Protein AF-A0A4Q7PHW6-F1 (afdb_monomer)

Foldseek 3Di:
DPDKDFDDDDLVVLLVLLVCQQCHQKKKKQDAPDPWIWMGHNQKIWTADPVGIDIDGDDSVVSSVVPVVRCVVRQWMDIRQWIWHDDPNTIIIDRPPCPDD

Mean predicted aligned error: 5.04 Å

Sequence (101 aa):
MAPDKKVTIDELILDQMINRCYAINECIKVVDSGTNWIQLHYGKFTYTTLFGIKQRTVKLGEAKEILISKIFKTHKFWYNDAYYYVSDGEWYTTDYKNDGN

Structure (mmCIF, N/CA/C/O backbone):
data_AF-A0A4Q7PHW6-F1
#
_entry.id   AF-A0A4Q7PHW6-F1
#
loop_
_atom_site.group_PDB
_atom_site.id
_atom_site.type_symbol
_atom_site.label_atom_id
_atom_site.label_alt_id
_atom_site.label_comp_id
_atom_site.label_asym_id
_atom_site.label_entity_id
_atom_site.label_seq_id
_atom_site.pdbx_PDB_ins_code
_atom_site.Cartn_x
_atom_site.Cartn_y
_atom_site.Cartn_z
_atom_site.occupancy
_atom_site.B_iso_or_equiv
_atom_site.auth_seq_id
_atom_site.auth_comp_id
_atom_site.auth_asym_id
_atom_site.auth_atom_id
_atom_site.pdbx_PDB_model_num
ATOM 1 N N . MET A 1 1 ? 5.165 -16.541 -14.173 1.00 52.94 1 MET A N 1
ATOM 2 C CA . MET A 1 1 ? 5.391 -15.215 -13.561 1.00 52.94 1 MET A CA 1
ATOM 3 C C . MET A 1 1 ? 5.329 -14.187 -14.669 1.00 52.94 1 MET A C 1
ATOM 5 O O . MET A 1 1 ? 6.023 -14.364 -15.664 1.00 52.94 1 MET A O 1
ATOM 9 N N . ALA A 1 2 ? 4.440 -13.200 -14.557 1.00 61.69 2 ALA A N 1
ATOM 10 C CA . ALA A 1 2 ? 4.453 -12.062 -15.470 1.00 61.69 2 ALA A CA 1
ATOM 11 C C . ALA A 1 2 ? 5.777 -11.292 -15.286 1.00 61.69 2 ALA A C 1
ATOM 13 O O . ALA A 1 2 ? 6.289 -11.269 -14.165 1.00 61.69 2 ALA A O 1
ATOM 14 N N . PRO A 1 3 ? 6.356 -10.716 -16.353 1.00 72.44 3 PRO A N 1
ATOM 15 C CA . PRO A 1 3 ? 7.564 -9.914 -16.224 1.00 72.44 3 PRO A CA 1
ATOM 16 C C . PRO A 1 3 ? 7.284 -8.672 -15.377 1.00 72.44 3 PRO A C 1
ATOM 18 O O . PRO A 1 3 ? 6.209 -8.073 -15.488 1.00 72.44 3 PRO A O 1
ATOM 21 N N . ASP A 1 4 ? 8.265 -8.284 -14.568 1.00 85.75 4 ASP A N 1
ATOM 22 C CA . ASP A 1 4 ? 8.192 -7.068 -13.768 1.00 85.75 4 ASP A CA 1
ATOM 23 C C . ASP A 1 4 ? 8.089 -5.852 -14.693 1.00 85.75 4 ASP A C 1
ATOM 25 O O . ASP A 1 4 ? 8.855 -5.689 -15.647 1.00 85.75 4 ASP A O 1
ATOM 29 N N . LYS A 1 5 ? 7.108 -4.992 -14.429 1.00 91.31 5 LYS A N 1
ATOM 30 C CA . LYS A 1 5 ? 6.874 -3.770 -15.197 1.00 91.31 5 LYS A CA 1
ATOM 31 C C . LYS A 1 5 ? 7.432 -2.598 -14.416 1.00 91.31 5 LYS A C 1
ATOM 33 O O . LYS A 1 5 ? 7.006 -2.350 -13.290 1.00 91.31 5 LYS A O 1
ATOM 38 N N . LYS A 1 6 ? 8.348 -1.849 -15.023 1.00 94.25 6 LYS A N 1
ATOM 39 C CA . LYS A 1 6 ? 8.803 -0.575 -14.469 1.00 94.25 6 LYS A CA 1
ATOM 40 C C . LYS A 1 6 ? 7.635 0.409 -14.406 1.00 94.25 6 LYS A C 1
ATOM 42 O O . LYS A 1 6 ? 6.893 0.556 -15.378 1.00 94.25 6 LYS A O 1
ATOM 47 N N . VAL A 1 7 ? 7.490 1.084 -13.273 1.00 94.25 7 VAL A N 1
ATOM 48 C CA . VAL A 1 7 ? 6.432 2.066 -13.019 1.00 94.25 7 VAL A CA 1
ATOM 49 C C . VAL A 1 7 ? 7.004 3.300 -12.335 1.00 94.25 7 VAL A C 1
ATOM 51 O O . VAL A 1 7 ? 8.081 3.267 -11.746 1.00 94.25 7 VAL A O 1
ATOM 54 N N . THR A 1 8 ? 6.269 4.402 -12.400 1.00 94.12 8 THR A N 1
ATOM 55 C CA . THR A 1 8 ? 6.549 5.591 -11.595 1.00 94.12 8 THR A CA 1
ATOM 56 C C . THR A 1 8 ? 5.599 5.583 -10.409 1.00 94.12 8 THR A C 1
ATOM 58 O O . THR A 1 8 ? 4.391 5.479 -10.602 1.00 94.12 8 THR A O 1
ATOM 61 N N . ILE A 1 9 ? 6.141 5.669 -9.195 1.00 94.25 9 ILE A N 1
ATOM 62 C CA . ILE A 1 9 ? 5.370 5.847 -7.963 1.00 94.25 9 ILE A CA 1
ATOM 63 C C . ILE A 1 9 ? 5.905 7.095 -7.277 1.00 94.25 9 ILE A C 1
ATOM 65 O O . ILE A 1 9 ? 7.059 7.142 -6.851 1.00 94.25 9 ILE A O 1
ATOM 69 N N . ASP A 1 10 ? 5.045 8.097 -7.192 1.00 94.19 10 ASP A N 1
ATOM 70 C CA . ASP A 1 10 ? 5.261 9.327 -6.450 1.00 94.19 10 ASP A CA 1
ATOM 71 C C . ASP A 1 10 ? 4.113 9.543 -5.455 1.00 94.19 10 ASP A C 1
ATOM 73 O O . ASP A 1 10 ? 3.162 8.759 -5.375 1.00 94.19 10 ASP A O 1
ATOM 77 N N . GLU A 1 11 ? 4.215 10.606 -4.664 1.00 93.88 11 GLU A N 1
ATOM 78 C CA . GLU A 1 11 ? 3.216 10.930 -3.651 1.00 93.88 11 GLU A CA 1
ATOM 79 C C . GLU A 1 11 ? 1.825 11.169 -4.255 1.00 93.88 11 GLU A C 1
ATOM 81 O O . GLU A 1 11 ? 0.835 10.746 -3.665 1.00 93.88 11 GLU A O 1
ATOM 86 N N . LEU A 1 12 ? 1.734 11.756 -5.456 1.00 95.50 12 LEU A N 1
ATOM 87 C CA . LEU A 1 12 ? 0.462 12.031 -6.127 1.00 95.50 12 LEU A CA 1
ATOM 88 C C . LEU A 1 12 ? -0.260 10.738 -6.528 1.00 95.50 12 LEU A C 1
ATOM 90 O O . LEU A 1 12 ? -1.469 10.614 -6.317 1.00 95.50 12 LEU A O 1
ATOM 94 N N . ILE A 1 13 ? 0.467 9.772 -7.092 1.00 95.94 13 ILE A N 1
ATOM 95 C CA . ILE A 1 13 ? -0.083 8.462 -7.459 1.00 95.94 13 ILE A CA 1
ATOM 96 C C . ILE A 1 13 ? -0.542 7.714 -6.207 1.00 95.94 13 ILE A C 1
ATOM 98 O O . ILE A 1 13 ? -1.651 7.173 -6.187 1.00 95.94 13 ILE A O 1
ATOM 102 N N . LEU A 1 14 ? 0.264 7.726 -5.140 1.00 96.88 14 LEU A N 1
ATOM 103 C CA . LEU A 1 14 ? -0.115 7.108 -3.868 1.00 96.88 14 LEU A CA 1
ATOM 104 C C . LEU A 1 14 ? -1.365 7.763 -3.272 1.00 96.88 14 LEU A C 1
ATOM 106 O O . LEU A 1 14 ? -2.266 7.062 -2.811 1.00 96.88 14 LEU A O 1
ATOM 110 N N . ASP A 1 15 ? -1.472 9.086 -3.349 1.00 97.19 15 ASP A N 1
ATOM 111 C CA . ASP A 1 15 ? -2.643 9.828 -2.894 1.00 97.19 15 ASP A CA 1
ATOM 112 C C . ASP A 1 15 ? -3.921 9.401 -3.626 1.00 97.19 15 ASP A C 1
ATOM 114 O O . ASP A 1 15 ? -4.974 9.211 -3.007 1.00 97.19 15 ASP A O 1
ATOM 118 N N . GLN A 1 16 ? -3.835 9.216 -4.946 1.00 96.75 16 GLN A N 1
ATOM 119 C CA . GLN A 1 16 ? -4.946 8.733 -5.765 1.00 96.75 16 GLN A CA 1
ATOM 120 C C . GLN A 1 16 ? -5.321 7.289 -5.421 1.00 96.75 16 GLN A C 1
ATOM 122 O O . GLN A 1 16 ? -6.507 7.002 -5.249 1.00 96.75 16 GLN A O 1
ATOM 127 N N . MET A 1 17 ? -4.339 6.397 -5.271 1.00 96.94 17 MET A N 1
ATOM 128 C CA . MET A 1 17 ? -4.568 5.011 -4.849 1.00 96.94 17 MET A CA 1
ATOM 129 C C . MET A 1 17 ? -5.275 4.958 -3.491 1.00 96.94 17 MET A C 1
ATOM 131 O O . MET A 1 17 ? -6.295 4.289 -3.346 1.00 96.94 17 MET A O 1
ATOM 135 N N . ILE A 1 18 ? -4.801 5.726 -2.509 1.00 97.38 18 ILE A N 1
ATOM 136 C CA . ILE A 1 18 ? -5.372 5.762 -1.157 1.00 97.38 18 ILE A CA 1
ATOM 137 C C . ILE A 1 18 ? -6.792 6.331 -1.167 1.00 97.38 18 ILE A C 1
ATOM 139 O O . ILE A 1 18 ? -7.667 5.778 -0.501 1.00 97.38 18 ILE A O 1
ATOM 143 N N . ASN A 1 19 ? -7.060 7.384 -1.950 1.00 97.19 19 ASN A N 1
ATOM 144 C CA . ASN A 1 19 ? -8.418 7.909 -2.131 1.00 97.19 19 ASN A CA 1
ATOM 145 C C . ASN A 1 19 ? -9.377 6.822 -2.638 1.00 97.19 19 ASN A C 1
ATOM 147 O O . ASN A 1 19 ? -10.502 6.707 -2.146 1.00 97.19 19 ASN A O 1
ATOM 151 N N . ARG A 1 20 ? -8.934 6.008 -3.603 1.00 96.75 20 ARG A N 1
ATOM 152 C CA . ARG A 1 20 ? -9.743 4.914 -4.139 1.00 96.75 20 ARG A CA 1
ATOM 153 C C . ARG A 1 20 ? -9.921 3.799 -3.113 1.00 96.75 20 ARG A C 1
ATOM 155 O O . ARG A 1 20 ? -11.056 3.417 -2.854 1.00 96.75 20 ARG A O 1
ATOM 162 N N . CYS A 1 21 ? -8.863 3.367 -2.428 1.00 96.44 21 CYS A N 1
ATOM 163 C CA . CYS A 1 21 ? -8.979 2.390 -1.340 1.00 96.44 21 CYS A CA 1
ATOM 164 C C . CYS A 1 21 ? -9.870 2.880 -0.189 1.00 96.44 21 CYS A C 1
ATOM 166 O O . CYS A 1 21 ? -10.422 2.077 0.558 1.00 96.44 21 CYS A O 1
ATOM 168 N N . TYR A 1 22 ? -10.022 4.193 -0.018 1.00 95.44 22 TYR A N 1
ATOM 169 C CA . TYR A 1 22 ? -10.920 4.770 0.974 1.00 95.44 22 TYR A CA 1
ATOM 170 C C . TYR A 1 22 ? -12.388 4.764 0.518 1.00 95.44 22 TYR A C 1
ATOM 172 O O . TYR A 1 22 ? -13.272 4.485 1.325 1.00 95.44 22 TYR A O 1
ATOM 180 N N . ALA A 1 23 ? -12.654 5.078 -0.753 1.00 93.62 23 ALA A N 1
ATOM 181 C CA . ALA A 1 23 ? -14.003 5.344 -1.260 1.00 93.62 23 ALA A CA 1
ATOM 182 C C . ALA A 1 23 ? -14.653 4.176 -2.021 1.00 93.62 23 ALA A C 1
ATOM 184 O O . ALA A 1 23 ? -15.879 4.104 -2.099 1.00 93.62 23 ALA A O 1
ATOM 185 N N . ILE A 1 24 ? -13.856 3.286 -2.609 1.00 93.38 24 ILE A N 1
ATOM 186 C CA . ILE A 1 24 ? -14.317 2.183 -3.456 1.00 93.38 24 ILE A CA 1
ATOM 187 C C . ILE A 1 24 ? -13.686 0.857 -3.020 1.00 93.38 24 ILE A C 1
ATOM 189 O O . ILE A 1 24 ? -12.874 0.807 -2.095 1.00 93.38 24 ILE A O 1
ATOM 193 N N . ASN A 1 25 ? -14.111 -0.241 -3.648 1.00 92.50 25 ASN A N 1
ATOM 194 C CA . ASN A 1 25 ? -13.682 -1.600 -3.315 1.00 92.50 25 ASN A CA 1
ATOM 195 C C . ASN A 1 25 ? -12.256 -1.899 -3.815 1.00 92.50 25 ASN A C 1
ATOM 197 O O . ASN A 1 25 ? -12.052 -2.785 -4.638 1.00 92.5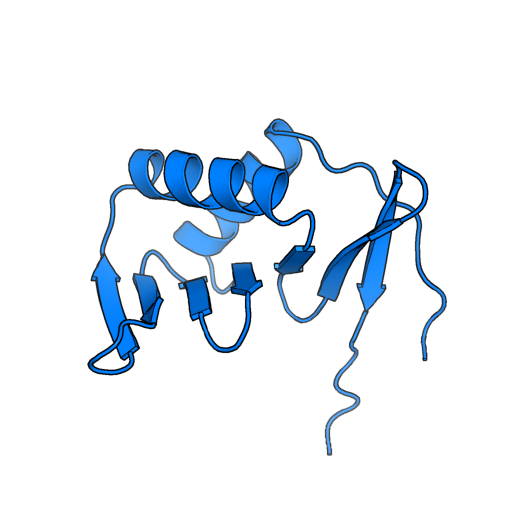0 25 ASN A O 1
ATOM 201 N N . GLU A 1 26 ? -11.286 -1.133 -3.330 1.00 94.69 26 GLU A N 1
ATOM 202 C CA . GLU A 1 26 ? -9.867 -1.314 -3.607 1.00 94.69 26 GLU A CA 1
ATOM 203 C C . GLU A 1 26 ? -9.078 -1.404 -2.307 1.00 94.69 26 GLU A C 1
ATOM 205 O O . GLU A 1 26 ? -9.483 -0.877 -1.269 1.00 94.69 26 GLU A O 1
ATOM 210 N N . CYS A 1 27 ? -7.939 -2.077 -2.363 1.00 95.94 27 CYS A N 1
ATOM 211 C CA . CYS A 1 27 ? -7.153 -2.413 -1.192 1.00 95.94 27 CYS A CA 1
ATOM 212 C C . CYS A 1 27 ? -5.692 -2.046 -1.411 1.00 95.94 27 CYS A C 1
ATOM 214 O O . CYS A 1 27 ? -5.092 -2.450 -2.406 1.00 95.94 27 CYS A O 1
ATOM 216 N N . ILE A 1 28 ? -5.119 -1.335 -0.442 1.00 97.00 28 ILE A N 1
ATOM 217 C CA . ILE A 1 28 ? -3.679 -1.127 -0.345 1.00 97.00 28 ILE A CA 1
ATOM 218 C C . ILE A 1 28 ? -3.181 -1.755 0.947 1.00 97.00 28 ILE A C 1
ATOM 220 O O . ILE A 1 28 ? -3.746 -1.525 2.018 1.00 97.00 28 ILE A O 1
ATOM 224 N N . LYS A 1 29 ? -2.126 -2.561 0.854 1.00 96.38 29 LYS A N 1
ATOM 225 C CA . LYS A 1 29 ? -1.515 -3.245 1.992 1.00 96.38 29 LYS A CA 1
ATOM 226 C C . LYS A 1 29 ? -0.012 -3.042 1.978 1.00 96.38 29 LYS A C 1
ATOM 228 O O . LYS A 1 29 ? 0.680 -3.483 1.069 1.00 96.38 29 LYS A O 1
ATOM 233 N N . VAL A 1 30 ? 0.503 -2.428 3.029 1.00 95.62 30 VAL A N 1
ATOM 234 C CA . VAL A 1 30 ? 1.933 -2.204 3.222 1.00 95.62 30 VAL A CA 1
ATOM 235 C C . VAL A 1 30 ? 2.437 -3.244 4.208 1.00 95.62 30 VAL A C 1
ATOM 237 O O . VAL A 1 30 ? 1.965 -3.311 5.346 1.00 95.62 30 VAL A O 1
ATOM 240 N N . VAL A 1 31 ? 3.368 -4.080 3.757 1.00 89.56 31 VAL A N 1
ATOM 241 C CA . VAL A 1 31 ? 4.029 -5.083 4.596 1.00 89.56 31 VAL A CA 1
ATOM 242 C C . VAL A 1 31 ? 5.348 -4.486 5.062 1.00 89.56 31 VAL A C 1
ATOM 244 O O . VAL A 1 31 ? 6.141 -4.018 4.251 1.00 89.56 31 VAL A O 1
ATOM 247 N N . ASP A 1 32 ? 5.551 -4.454 6.374 1.00 82.44 32 ASP A N 1
ATOM 248 C CA . ASP A 1 32 ? 6.804 -4.002 6.974 1.00 82.44 32 ASP A CA 1
ATOM 249 C C . ASP A 1 32 ? 7.789 -5.181 7.085 1.00 82.44 32 ASP A C 1
ATOM 251 O O . ASP A 1 32 ? 7.869 -6.032 6.199 1.00 82.44 32 ASP A O 1
ATOM 255 N N . SER A 1 33 ? 8.542 -5.266 8.181 1.00 73.31 33 SER A N 1
ATOM 256 C CA . SER A 1 33 ? 9.360 -6.420 8.515 1.00 73.31 33 SER A CA 1
ATOM 257 C C . SER A 1 33 ? 8.543 -7.537 9.178 1.00 73.31 33 SER A C 1
ATOM 259 O O . SER A 1 33 ? 7.719 -7.321 10.073 1.00 73.31 33 SER A O 1
ATOM 261 N N . GLY A 1 34 ? 8.813 -8.771 8.747 1.00 76.75 34 GLY A N 1
ATOM 262 C CA . GLY A 1 34 ? 8.219 -9.978 9.316 1.00 76.75 34 GLY A CA 1
ATOM 263 C C . GLY A 1 34 ? 6.723 -10.098 9.023 1.00 76.75 34 GLY A C 1
ATOM 264 O O . GLY A 1 34 ? 6.303 -10.090 7.871 1.00 76.75 34 GLY A O 1
ATOM 265 N N . THR A 1 35 ? 5.918 -10.251 10.076 1.00 78.31 35 THR A N 1
ATOM 266 C CA . THR A 1 35 ? 4.463 -10.455 9.983 1.00 78.31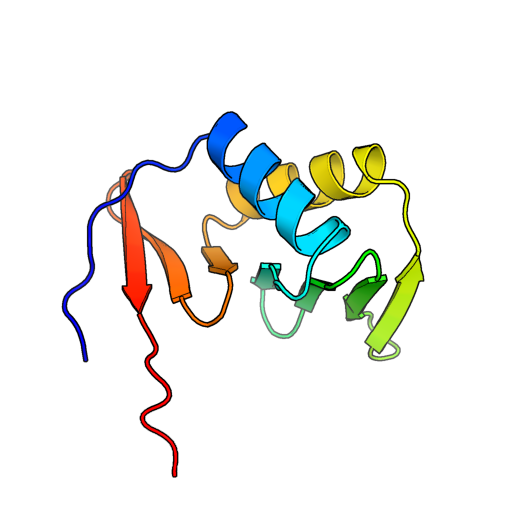 35 THR A CA 1
ATOM 267 C C . THR A 1 35 ? 3.660 -9.161 10.101 1.00 78.31 35 THR A C 1
ATOM 269 O O . THR A 1 35 ? 2.430 -9.207 10.033 1.00 78.31 35 THR A O 1
ATOM 272 N N . ASN A 1 36 ? 4.327 -8.012 10.272 1.00 88.44 36 ASN A N 1
ATOM 273 C CA . ASN A 1 36 ? 3.645 -6.746 10.484 1.00 88.44 36 ASN A CA 1
ATOM 274 C C . ASN A 1 36 ? 3.143 -6.131 9.177 1.00 88.44 36 ASN A C 1
ATOM 276 O O . ASN A 1 36 ? 3.906 -5.949 8.230 1.00 88.44 36 ASN A O 1
ATOM 280 N N . TRP A 1 37 ? 1.870 -5.749 9.137 1.00 93.00 37 TRP A N 1
ATOM 281 C CA . TRP A 1 37 ? 1.287 -5.062 7.991 1.00 93.00 37 TRP A CA 1
ATOM 282 C C . TRP A 1 37 ? 0.185 -4.089 8.395 1.00 93.00 37 TRP A C 1
ATOM 284 O O . TRP A 1 37 ? -0.424 -4.196 9.462 1.00 93.00 37 TRP A O 1
ATOM 294 N N . ILE A 1 38 ? -0.061 -3.134 7.503 1.00 95.25 38 ILE A N 1
ATOM 295 C CA . ILE A 1 38 ? -1.162 -2.174 7.569 1.00 95.25 38 ILE A CA 1
ATOM 296 C C . ILE A 1 38 ? -1.903 -2.251 6.239 1.00 95.25 38 ILE A C 1
ATOM 298 O O . ILE A 1 38 ? -1.278 -2.302 5.184 1.00 95.25 38 ILE A O 1
ATOM 302 N N . GLN A 1 39 ? -3.226 -2.270 6.288 1.00 96.69 39 GLN A N 1
ATOM 303 C CA . GLN A 1 39 ? -4.107 -2.354 5.136 1.00 96.69 39 GLN A CA 1
ATOM 304 C C . GLN A 1 39 ? -5.196 -1.294 5.237 1.00 96.69 39 GLN A C 1
ATOM 306 O O . GLN A 1 39 ? -5.779 -1.106 6.304 1.00 96.69 39 GLN A O 1
ATOM 311 N N . LEU A 1 40 ? -5.506 -0.662 4.111 1.00 97.56 40 LEU A N 1
ATOM 312 C CA . LEU A 1 40 ? -6.689 0.165 3.934 1.00 97.56 40 LEU A CA 1
ATOM 313 C C . LEU A 1 40 ? -7.589 -0.463 2.877 1.00 97.56 40 LEU A C 1
ATOM 315 O O . LEU A 1 40 ? -7.150 -0.714 1.757 1.00 97.56 40 LEU A O 1
ATOM 319 N N . HIS A 1 41 ? -8.851 -0.674 3.240 1.00 96.69 41 HIS A N 1
ATOM 320 C CA . HIS A 1 41 ? -9.890 -1.151 2.334 1.00 96.69 41 HIS A CA 1
ATOM 321 C C . HIS A 1 41 ? -11.242 -0.573 2.746 1.00 96.69 41 HIS A C 1
ATOM 323 O O . HIS A 1 41 ? -11.695 -0.767 3.873 1.00 96.69 41 HIS A O 1
ATOM 329 N N . TYR A 1 42 ? -11.872 0.172 1.844 1.00 93.81 42 TYR A N 1
ATOM 330 C CA . TYR A 1 42 ? -13.161 0.834 2.040 1.00 93.81 42 TYR A CA 1
ATOM 331 C C . TYR A 1 42 ? -13.235 1.670 3.334 1.00 93.81 42 TYR A C 1
ATOM 333 O O . TYR A 1 42 ? -14.129 1.513 4.170 1.00 93.81 42 TYR A O 1
ATOM 341 N N . GLY A 1 43 ? -12.208 2.497 3.556 1.00 89.81 43 GLY A N 1
ATOM 342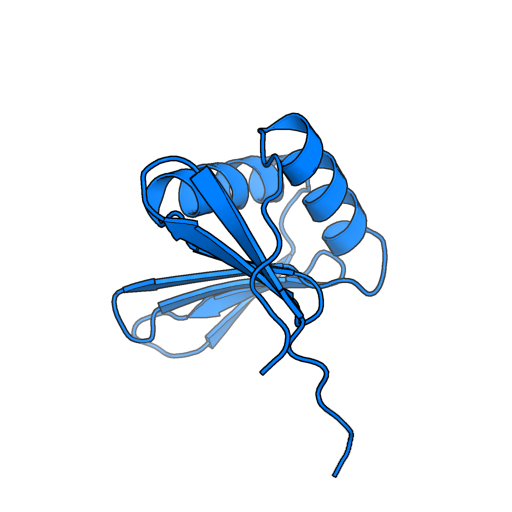 C CA . GLY A 1 43 ? -12.079 3.373 4.731 1.00 89.81 43 GLY A CA 1
ATOM 343 C C . GLY A 1 43 ? -11.738 2.657 6.047 1.00 89.81 43 GLY A C 1
ATOM 344 O O . GLY A 1 43 ? -11.541 3.310 7.076 1.00 89.81 43 GLY A O 1
ATOM 345 N N . LYS A 1 44 ? -11.631 1.323 6.042 1.00 95.00 44 LYS A N 1
ATOM 346 C CA . LYS A 1 44 ? -11.226 0.530 7.206 1.00 95.00 44 LYS A CA 1
ATOM 347 C C . LYS A 1 44 ? -9.717 0.324 7.196 1.00 95.00 44 LYS A C 1
ATOM 349 O O . LYS A 1 44 ? -9.171 -0.243 6.253 1.00 95.00 44 LYS A O 1
ATOM 354 N N . PHE A 1 45 ? -9.067 0.762 8.270 1.00 95.56 45 PHE A N 1
ATOM 355 C CA . PHE A 1 45 ? -7.668 0.474 8.561 1.00 95.56 45 PHE A CA 1
ATOM 356 C C . PHE A 1 45 ? -7.563 -0.802 9.375 1.00 95.56 45 PHE A C 1
ATOM 358 O O . PHE A 1 45 ? -7.961 -0.827 10.541 1.00 95.56 45 PHE A O 1
ATOM 365 N N . THR A 1 46 ? -6.979 -1.832 8.780 1.00 96.44 46 THR A N 1
ATOM 366 C CA . THR A 1 46 ? -6.687 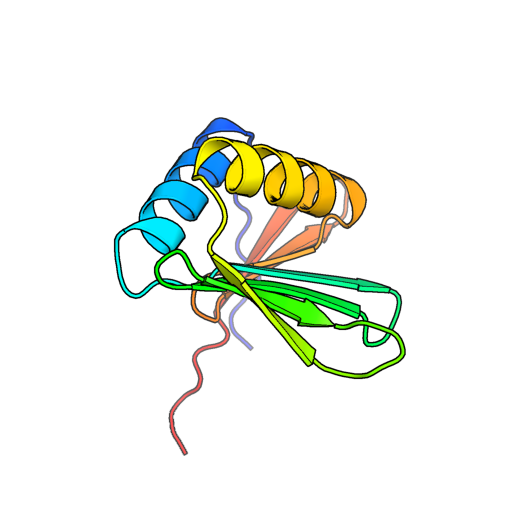-3.106 9.433 1.00 96.44 46 THR A CA 1
ATOM 367 C C . THR A 1 46 ? -5.180 -3.246 9.576 1.00 96.44 46 THR A C 1
ATOM 369 O O . THR A 1 46 ? -4.444 -3.007 8.626 1.00 96.44 46 THR A O 1
ATOM 372 N N . TYR A 1 47 ? -4.694 -3.601 10.757 1.00 94.50 47 TYR A N 1
ATOM 373 C CA . TYR A 1 47 ? -3.261 -3.693 11.017 1.00 94.50 47 TYR A CA 1
ATOM 374 C C . TYR A 1 47 ? -2.951 -4.744 12.072 1.00 94.50 47 TYR A C 1
ATOM 376 O O . TYR A 1 47 ? -3.779 -5.075 12.922 1.00 94.50 47 TYR A O 1
ATOM 384 N N . THR A 1 48 ? -1.739 -5.274 12.030 1.00 94.12 48 THR A N 1
ATOM 385 C CA . THR A 1 48 ? -1.254 -6.240 13.016 1.00 94.12 48 THR A CA 1
ATOM 386 C C . THR A 1 48 ? -0.604 -5.549 14.203 1.00 94.12 48 THR A C 1
ATOM 388 O O . THR A 1 48 ? 0.085 -4.538 14.078 1.00 94.12 48 THR A O 1
ATOM 391 N N . THR A 1 49 ? -0.787 -6.147 15.371 1.00 86.31 49 THR A N 1
ATOM 392 C CA . THR A 1 49 ? -0.125 -5.790 16.625 1.00 86.31 49 THR A CA 1
ATOM 393 C C . THR A 1 49 ? 0.411 -7.064 17.278 1.00 86.31 49 THR A C 1
ATOM 395 O O . THR A 1 49 ? 0.068 -8.169 16.855 1.00 86.31 49 THR A O 1
ATOM 398 N N . LEU A 1 50 ? 1.173 -6.932 18.368 1.00 83.75 50 LEU A N 1
ATOM 399 C CA . LEU A 1 50 ? 1.593 -8.081 19.187 1.00 83.75 50 LEU A CA 1
ATOM 400 C C . LEU A 1 50 ? 0.409 -8.914 19.717 1.00 83.75 50 LEU A C 1
ATOM 402 O O . LEU A 1 50 ? 0.574 -10.087 20.030 1.00 83.75 50 LEU A O 1
ATOM 406 N N . PHE A 1 51 ? -0.790 -8.327 19.784 1.00 86.88 51 PHE A N 1
ATOM 407 C CA . PHE A 1 51 ? -2.016 -8.961 20.277 1.00 86.88 51 PHE A CA 1
ATOM 408 C C . PHE A 1 51 ? -2.965 -9.391 19.146 1.00 86.88 51 PHE A C 1
ATOM 410 O O . PHE A 1 51 ? -4.169 -9.535 19.363 1.00 86.88 51 PHE A O 1
ATOM 417 N N . GLY A 1 52 ? -2.443 -9.537 17.926 1.00 8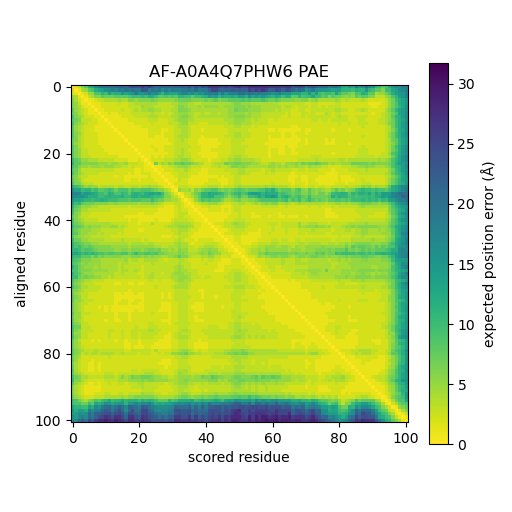9.44 52 GLY A N 1
ATOM 418 C CA . GLY A 1 52 ? -3.206 -9.935 16.746 1.00 89.44 52 GLY A CA 1
ATOM 419 C C . GLY A 1 52 ? -3.673 -8.760 15.888 1.00 89.44 52 GLY A C 1
ATOM 420 O O . GLY A 1 52 ? -3.127 -7.654 15.948 1.00 89.44 52 GLY A O 1
ATOM 421 N N . ILE A 1 53 ? -4.677 -9.022 15.051 1.00 94.56 53 ILE A N 1
ATOM 422 C CA . ILE A 1 53 ? -5.192 -8.074 14.060 1.00 94.56 53 ILE A CA 1
ATOM 423 C C . ILE A 1 53 ? -6.182 -7.117 14.727 1.00 94.56 53 ILE A C 1
ATOM 425 O O . ILE A 1 53 ? -7.096 -7.532 15.441 1.00 94.56 53 ILE A O 1
ATOM 429 N N . LYS A 1 54 ? -5.996 -5.821 14.491 1.00 95.12 54 LYS A N 1
ATOM 430 C CA . LYS A 1 54 ? -6.896 -4.749 14.911 1.00 95.12 54 LYS A CA 1
ATOM 431 C C . LYS A 1 54 ? -7.467 -4.058 13.685 1.00 95.12 54 LYS A C 1
ATOM 433 O O . LYS A 1 54 ? -6.839 -4.026 12.630 1.00 95.12 54 LYS A O 1
ATOM 438 N N . GLN A 1 55 ? -8.655 -3.493 13.847 1.00 96.00 55 GLN A N 1
ATOM 439 C CA . GLN A 1 55 ? -9.320 -2.724 12.810 1.00 96.00 55 GLN A CA 1
ATOM 440 C C . GLN A 1 55 ? -9.908 -1.456 13.418 1.00 96.00 55 GLN A C 1
ATOM 442 O O . GLN A 1 55 ? -10.490 -1.496 14.502 1.00 96.00 55 GLN A O 1
ATOM 447 N N . ARG A 1 56 ? -9.779 -0.339 12.709 1.00 94.50 56 ARG A N 1
ATOM 448 C CA . ARG A 1 56 ? -10.436 0.923 13.048 1.00 94.50 56 ARG A CA 1
ATOM 449 C C . ARG A 1 56 ? -10.766 1.711 11.788 1.00 94.50 56 ARG A C 1
ATOM 451 O O . ARG A 1 56 ? -10.134 1.528 10.752 1.00 94.50 56 ARG A O 1
ATOM 458 N N . THR A 1 57 ? -11.729 2.611 11.888 1.00 93.81 57 THR A N 1
ATOM 459 C CA . THR A 1 57 ? -11.942 3.641 10.867 1.00 93.81 57 THR A CA 1
ATOM 460 C C . THR A 1 57 ? -11.010 4.808 11.168 1.00 93.81 57 THR A C 1
ATOM 462 O O . THR A 1 57 ? -10.884 5.205 12.326 1.00 93.81 57 THR A O 1
A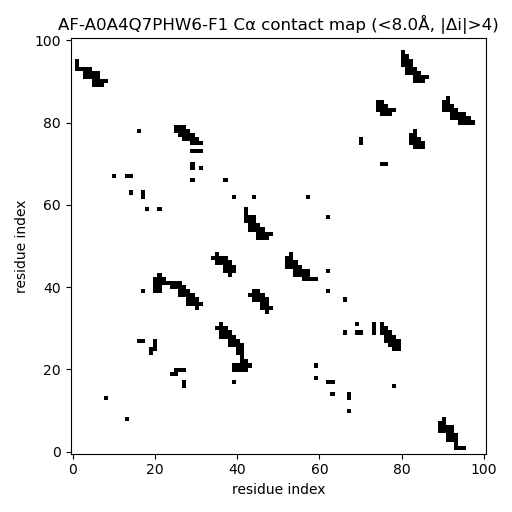TOM 465 N N . VAL A 1 58 ? -10.358 5.354 10.148 1.00 92.00 58 VAL A N 1
ATOM 466 C CA . VAL A 1 58 ? -9.527 6.564 10.263 1.00 92.00 58 VAL A CA 1
ATOM 467 C C . VAL A 1 58 ? -10.024 7.610 9.279 1.00 92.00 58 VAL A C 1
ATOM 469 O O . VAL A 1 58 ? -10.727 7.281 8.326 1.00 92.00 58 VAL A O 1
ATOM 472 N N . LYS A 1 59 ? -9.657 8.875 9.485 1.00 95.88 59 LYS A N 1
ATOM 473 C CA . LYS A 1 59 ? -9.928 9.922 8.492 1.00 95.88 59 LYS A CA 1
ATOM 474 C C . LYS A 1 59 ? -8.995 9.750 7.292 1.00 95.88 59 LYS A C 1
ATOM 476 O O . LYS A 1 59 ? -7.857 9.321 7.451 1.00 95.88 59 LYS A O 1
ATOM 481 N N . LEU A 1 60 ? -9.437 10.168 6.107 1.00 95.50 60 LEU A N 1
ATOM 482 C CA . LEU A 1 60 ? -8.639 10.082 4.877 1.00 95.50 60 LEU A CA 1
ATOM 483 C C . LEU A 1 60 ? -7.255 10.753 4.992 1.00 95.50 60 LEU A C 1
ATOM 485 O O . LEU A 1 60 ? -6.274 10.201 4.512 1.00 95.50 60 LEU A O 1
ATOM 489 N N . GLY A 1 61 ? -7.153 11.912 5.652 1.00 96.81 61 GLY A N 1
ATOM 490 C CA . GLY A 1 61 ? -5.858 12.579 5.858 1.00 96.81 61 GLY A CA 1
ATOM 491 C C . GLY A 1 61 ? -4.877 11.739 6.685 1.00 96.81 61 GLY A C 1
ATOM 492 O O . GLY A 1 61 ? -3.735 11.557 6.282 1.00 96.81 61 GLY A O 1
ATOM 493 N N . GLU A 1 62 ? -5.355 11.147 7.785 1.00 95.75 62 GLU A N 1
ATOM 494 C CA . GLU A 1 62 ? -4.562 10.235 8.625 1.00 95.75 62 GLU A CA 1
ATOM 495 C C . GLU A 1 62 ? -4.155 8.977 7.842 1.00 95.75 62 GLU A C 1
ATOM 497 O O . GLU A 1 62 ? -3.026 8.503 7.951 1.00 95.75 62 GLU A O 1
ATOM 502 N N . ALA A 1 63 ? -5.059 8.451 7.010 1.00 95.69 63 ALA A N 1
ATOM 503 C CA . ALA A 1 63 ? -4.770 7.309 6.155 1.00 95.69 63 ALA A CA 1
ATOM 504 C C . ALA A 1 63 ? -3.602 7.568 5.197 1.00 95.69 63 ALA A C 1
ATOM 506 O O . ALA A 1 63 ? -2.705 6.731 5.077 1.00 95.69 63 ALA A O 1
ATOM 507 N N . LYS A 1 64 ? -3.631 8.726 4.529 1.00 97.31 64 LYS A N 1
ATOM 508 C CA . LYS A 1 64 ? -2.600 9.166 3.587 1.00 97.31 64 LYS A CA 1
ATOM 509 C C . LYS A 1 64 ? -1.248 9.293 4.262 1.00 97.31 64 LYS A C 1
ATOM 511 O O . LYS A 1 64 ? -0.297 8.653 3.826 1.00 97.31 64 LYS A O 1
ATOM 516 N N . GLU A 1 65 ? -1.199 10.032 5.367 1.00 96.44 65 GLU A N 1
ATOM 517 C CA . GLU A 1 65 ? 0.030 10.263 6.127 1.00 96.44 65 GLU A CA 1
ATOM 518 C C . GLU A 1 65 ? 0.698 8.942 6.538 1.00 96.44 65 GLU A C 1
ATOM 520 O O . GLU A 1 65 ? 1.884 8.726 6.278 1.00 96.44 65 GLU A O 1
ATOM 525 N N . ILE A 1 66 ? -0.077 8.014 7.114 1.00 95.06 66 ILE A N 1
ATOM 526 C CA . ILE A 1 66 ? 0.442 6.724 7.579 1.00 95.06 66 ILE A CA 1
ATOM 527 C C . ILE A 1 66 ? 0.934 5.868 6.408 1.00 95.06 66 ILE A C 1
ATOM 529 O O . ILE A 1 66 ? 2.040 5.324 6.466 1.00 95.06 66 ILE A O 1
ATOM 533 N N . LEU A 1 67 ? 0.117 5.700 5.364 1.00 96.38 67 LEU A N 1
ATOM 534 C CA . LEU A 1 67 ? 0.427 4.778 4.271 1.00 96.38 67 LEU A CA 1
ATOM 535 C C . LEU A 1 67 ? 1.572 5.288 3.401 1.00 96.38 67 LEU A C 1
ATOM 537 O O . LEU A 1 67 ? 2.490 4.517 3.139 1.00 96.38 67 LEU A O 1
ATOM 541 N N . ILE A 1 68 ? 1.571 6.564 3.011 1.00 96.69 68 ILE A N 1
ATOM 542 C CA . ILE A 1 68 ? 2.635 7.154 2.184 1.00 96.69 68 ILE A CA 1
ATOM 543 C C . ILE A 1 68 ? 3.978 7.062 2.909 1.00 96.69 68 ILE A C 1
ATOM 545 O 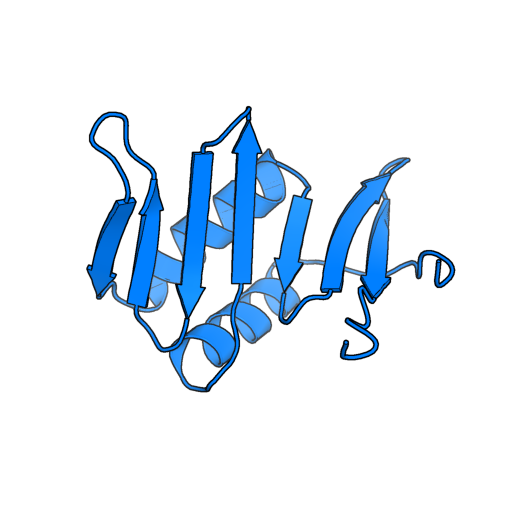O . ILE A 1 68 ? 4.946 6.535 2.358 1.00 96.69 68 ILE A O 1
ATOM 549 N N . SER A 1 69 ? 4.018 7.475 4.180 1.00 95.25 69 SER A N 1
ATOM 550 C CA . SER A 1 69 ? 5.222 7.370 5.012 1.00 95.25 69 SER A CA 1
ATOM 551 C C . SER A 1 69 ? 5.727 5.926 5.096 1.00 95.25 69 SER A C 1
ATOM 553 O O . SER A 1 69 ? 6.920 5.649 4.938 1.00 95.25 69 SER A O 1
ATOM 555 N N . LYS A 1 70 ? 4.816 4.960 5.279 1.00 94.31 70 LYS A N 1
ATOM 556 C CA . LYS A 1 70 ? 5.186 3.545 5.367 1.00 94.31 70 LYS A CA 1
ATOM 557 C C . LYS A 1 70 ? 5.679 2.982 4.034 1.00 94.31 70 LYS A C 1
ATOM 559 O O . LYS A 1 70 ? 6.633 2.20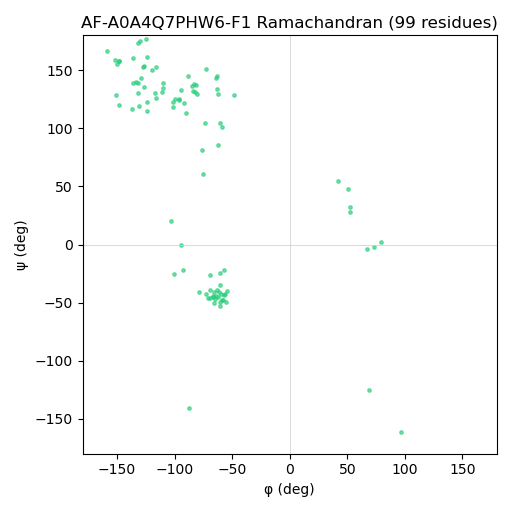2 4.038 1.00 94.31 70 LYS A O 1
ATOM 564 N N . ILE A 1 71 ? 5.072 3.371 2.918 1.00 95.69 71 ILE A N 1
ATOM 565 C CA . ILE A 1 71 ? 5.457 2.930 1.574 1.00 95.69 71 ILE A CA 1
ATOM 566 C C . ILE A 1 71 ? 6.858 3.426 1.236 1.00 95.69 71 ILE A C 1
ATOM 568 O O . ILE A 1 71 ? 7.691 2.618 0.842 1.00 95.69 71 ILE A O 1
ATOM 572 N N . PHE A 1 72 ? 7.167 4.702 1.473 1.00 93.62 72 PHE A N 1
ATOM 573 C CA . PHE A 1 72 ? 8.515 5.221 1.228 1.00 93.62 72 PHE A CA 1
ATOM 574 C C . PHE A 1 72 ? 9.563 4.668 2.200 1.00 93.62 72 PHE A C 1
ATOM 576 O O . PHE A 1 72 ? 10.731 4.554 1.849 1.00 93.62 72 PHE A O 1
ATOM 583 N N . LYS A 1 73 ? 9.172 4.253 3.410 1.00 93.56 73 LYS A N 1
ATOM 584 C CA . LYS A 1 73 ? 10.094 3.575 4.332 1.00 93.56 73 LYS A CA 1
ATOM 585 C C . LYS A 1 73 ? 10.415 2.139 3.903 1.00 93.56 73 LYS A C 1
ATOM 587 O O . LYS A 1 73 ? 11.549 1.689 4.047 1.00 93.56 73 LYS A O 1
ATOM 592 N N . THR A 1 74 ? 9.402 1.393 3.472 1.00 93.69 74 THR A N 1
ATOM 593 C CA . THR A 1 74 ? 9.511 -0.051 3.190 1.00 93.69 74 THR A CA 1
ATOM 594 C C . THR A 1 74 ? 9.851 -0.348 1.736 1.00 93.69 74 THR A C 1
ATOM 596 O O . THR A 1 74 ? 10.363 -1.427 1.440 1.00 93.69 74 THR A O 1
ATOM 599 N N . HIS A 1 75 ? 9.568 0.602 0.842 1.00 94.25 75 HIS A N 1
ATOM 600 C CA . HIS A 1 75 ? 9.666 0.479 -0.607 1.00 94.25 75 HIS A CA 1
ATOM 601 C C . HIS A 1 75 ? 8.922 -0.733 -1.177 1.00 94.25 75 HIS A C 1
ATOM 603 O O . HIS A 1 75 ? 9.348 -1.290 -2.187 1.00 94.25 75 HIS A O 1
ATOM 609 N N . LYS A 1 76 ? 7.862 -1.193 -0.496 1.00 93.56 76 LYS A N 1
ATOM 610 C CA . LYS A 1 76 ? 7.128 -2.421 -0.824 1.00 93.56 76 LYS A CA 1
ATOM 611 C C . LYS A 1 76 ? 5.673 -2.310 -0.390 1.00 93.56 76 LYS A C 1
ATOM 613 O O . LYS A 1 76 ? 5.394 -2.015 0.769 1.00 93.56 76 LYS A O 1
ATOM 618 N N . PHE A 1 77 ? 4.738 -2.592 -1.285 1.00 95.38 77 PHE A N 1
ATOM 619 C CA . PHE A 1 77 ? 3.317 -2.654 -0.947 1.00 95.38 77 PHE A CA 1
ATOM 620 C C . PHE A 1 77 ? 2.535 -3.472 -1.969 1.00 95.38 77 PHE A C 1
ATOM 622 O O . PHE A 1 77 ? 3.017 -3.780 -3.051 1.00 95.38 77 PHE A O 1
ATOM 629 N N . TRP A 1 78 ? 1.311 -3.824 -1.608 1.00 95.31 78 TRP A N 1
ATOM 630 C CA . TRP A 1 78 ? 0.332 -4.441 -2.486 1.00 95.31 78 TRP A CA 1
ATOM 631 C C . TRP A 1 78 ? -0.781 -3.449 -2.765 1.00 95.31 78 TRP A C 1
ATOM 633 O O . TRP A 1 78 ? -1.235 -2.769 -1.843 1.00 95.31 78 TRP A O 1
ATOM 643 N N . TYR A 1 79 ? -1.244 -3.406 -4.003 1.00 95.62 79 TYR A N 1
ATOM 644 C CA . TYR A 1 79 ? -2.422 -2.657 -4.407 1.00 95.62 79 TYR A CA 1
ATOM 645 C C . TYR A 1 79 ? -3.257 -3.518 -5.351 1.00 95.62 79 TYR A C 1
ATOM 647 O O . TYR A 1 79 ? -2.771 -3.886 -6.416 1.00 95.62 79 TYR A O 1
ATOM 655 N N . ASN A 1 80 ? -4.485 -3.861 -4.948 1.00 91.81 80 ASN A N 1
ATOM 656 C CA . ASN A 1 80 ? -5.393 -4.750 -5.693 1.00 91.81 80 ASN A CA 1
ATOM 657 C C . ASN A 1 80 ? -4.682 -5.978 -6.289 1.00 91.81 80 ASN A C 1
ATOM 659 O O . ASN A 1 80 ? -4.706 -6.193 -7.497 1.00 91.81 80 ASN A O 1
ATOM 663 N N . ASP A 1 81 ? -3.994 -6.734 -5.433 1.00 87.12 81 ASP A N 1
ATOM 664 C CA . ASP A 1 81 ? -3.240 -7.945 -5.789 1.00 87.12 81 ASP A CA 1
ATOM 665 C C . ASP A 1 81 ? -1.997 -7.731 -6.675 1.00 87.12 81 ASP A C 1
ATOM 667 O O . ASP A 1 81 ? -1.222 -8.662 -6.871 1.00 87.12 81 ASP A O 1
ATOM 671 N N . ALA A 1 82 ? -1.707 -6.510 -7.130 1.00 92.44 82 ALA A N 1
ATOM 672 C CA . ALA A 1 82 ? -0.419 -6.178 -7.730 1.00 92.44 82 ALA A CA 1
ATOM 673 C C . ALA A 1 82 ? 0.604 -5.832 -6.640 1.00 92.44 82 ALA A C 1
ATOM 675 O O . ALA A 1 82 ? 0.331 -5.038 -5.733 1.00 92.44 82 ALA A O 1
ATOM 676 N N . TYR A 1 83 ? 1.795 -6.421 -6.723 1.00 93.31 83 TYR A N 1
ATOM 677 C CA . TYR A 1 83 ? 2.885 -6.147 -5.792 1.00 93.31 83 TYR A CA 1
ATOM 678 C C . TYR A 1 83 ? 3.827 -5.103 -6.377 1.00 93.31 83 TYR A C 1
ATOM 680 O O . TYR A 1 83 ? 4.345 -5.278 -7.476 1.00 93.31 83 TYR A O 1
ATOM 688 N N . TYR A 1 84 ? 4.058 -4.033 -5.627 1.00 94.69 84 TYR A N 1
ATOM 689 C CA . TYR A 1 84 ? 4.934 -2.923 -5.970 1.00 94.69 84 TYR A CA 1
ATOM 690 C C . TYR A 1 84 ? 6.166 -2.959 -5.081 1.00 94.69 84 TYR A C 1
ATOM 692 O O . TYR A 1 84 ? 6.052 -3.114 -3.862 1.00 94.69 84 TYR A O 1
ATOM 700 N N . TYR A 1 85 ? 7.341 -2.779 -5.672 1.00 94.75 85 TYR A N 1
ATOM 701 C CA . TYR A 1 85 ? 8.599 -2.754 -4.938 1.00 94.75 85 TYR A CA 1
ATOM 702 C C . TYR A 1 85 ? 9.657 -1.902 -5.639 1.00 94.75 85 TYR A C 1
ATOM 704 O O . TYR A 1 85 ? 9.579 -1.683 -6.845 1.00 94.75 85 TYR A O 1
ATOM 712 N N . VAL A 1 86 ? 10.663 -1.448 -4.890 1.00 95.00 86 VAL A N 1
ATOM 713 C CA . VAL A 1 86 ? 11.857 -0.808 -5.462 1.00 95.00 86 VAL A CA 1
ATOM 714 C C . VAL A 1 86 ? 12.978 -1.829 -5.650 1.00 95.00 86 VAL A C 1
ATOM 716 O O . VAL A 1 86 ? 13.303 -2.574 -4.722 1.00 95.00 86 VAL A O 1
ATOM 719 N N . SER A 1 87 ? 13.597 -1.822 -6.830 1.00 93.81 87 SER A N 1
ATOM 720 C CA . SER A 1 87 ? 14.869 -2.486 -7.140 1.00 93.81 87 SER A CA 1
ATOM 721 C C . SER A 1 87 ? 15.750 -1.509 -7.901 1.00 93.81 87 SER A C 1
ATOM 723 O O . SER A 1 87 ? 15.248 -0.752 -8.724 1.00 93.81 87 SER A O 1
ATOM 725 N N . ASP A 1 88 ? 17.050 -1.484 -7.611 1.00 92.56 88 ASP A N 1
ATOM 726 C CA . ASP A 1 88 ? 18.018 -0.628 -8.318 1.00 92.56 88 ASP A CA 1
ATOM 727 C C . ASP A 1 88 ? 17.617 0.864 -8.372 1.00 92.56 88 ASP A C 1
ATOM 729 O O . ASP A 1 88 ? 17.911 1.580 -9.325 1.00 92.56 88 ASP A O 1
ATOM 733 N N . GLY A 1 89 ? 16.925 1.337 -7.327 1.00 91.94 89 GLY A N 1
ATOM 734 C CA . GLY A 1 89 ? 16.438 2.716 -7.205 1.00 91.94 89 GLY A CA 1
ATOM 735 C C . GLY A 1 89 ? 15.165 3.034 -7.997 1.00 91.94 89 GLY A C 1
ATOM 736 O O . GLY A 1 89 ? 14.699 4.169 -7.946 1.00 91.94 89 GLY A O 1
ATOM 737 N N . GLU A 1 90 ? 14.573 2.059 -8.686 1.00 95.19 90 GLU A N 1
ATOM 738 C CA . GLU A 1 90 ? 13.379 2.247 -9.510 1.00 95.19 90 GLU A CA 1
ATOM 739 C C . GLU A 1 90 ? 12.212 1.383 -9.028 1.00 95.19 90 GLU A C 1
ATOM 741 O O . GLU A 1 90 ? 12.404 0.300 -8.474 1.00 95.19 90 GLU A O 1
ATOM 746 N N . TRP A 1 91 ? 10.985 1.866 -9.235 1.00 95.56 91 TRP A N 1
ATOM 747 C CA . TRP A 1 91 ? 9.781 1.120 -8.887 1.00 95.56 91 TRP A CA 1
ATOM 748 C C . TRP A 1 91 ? 9.406 0.119 -9.977 1.00 95.56 91 TRP A C 1
ATOM 750 O O . TRP A 1 91 ? 9.387 0.428 -11.170 1.00 95.56 91 TRP A O 1
ATOM 760 N N . TYR A 1 92 ? 9.016 -1.066 -9.530 1.00 95.50 92 TYR A N 1
ATOM 761 C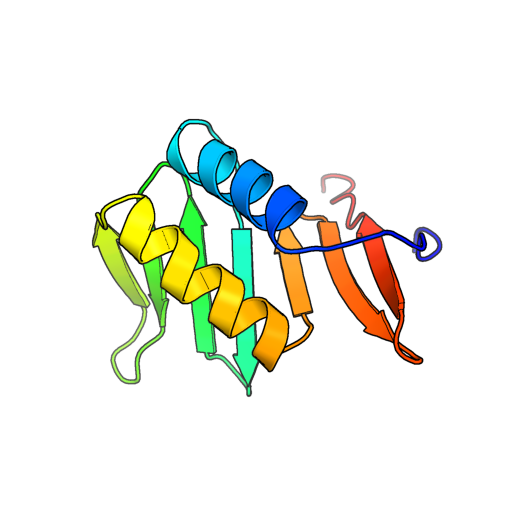 CA . TYR A 1 92 ? 8.507 -2.154 -10.345 1.00 95.50 92 TYR A CA 1
ATOM 762 C C . TYR A 1 92 ? 7.175 -2.635 -9.787 1.00 95.50 92 TYR A C 1
ATOM 764 O O . TYR A 1 92 ? 6.903 -2.518 -8.590 1.00 95.50 92 TYR A O 1
ATOM 772 N N . THR A 1 93 ? 6.345 -3.187 -10.664 1.00 93.94 93 THR A N 1
ATOM 773 C CA . THR A 1 93 ? 5.126 -3.892 -10.289 1.00 93.94 93 THR A CA 1
ATOM 774 C C . THR A 1 93 ? 5.069 -5.259 -10.950 1.00 93.94 93 THR A C 1
ATOM 776 O O . THR A 1 93 ? 5.475 -5.425 -12.104 1.00 93.94 93 THR A O 1
ATOM 779 N N . THR A 1 94 ? 4.547 -6.233 -10.217 1.00 91.19 94 THR A N 1
ATOM 780 C CA . THR A 1 94 ? 4.245 -7.564 -10.729 1.00 91.19 94 THR A CA 1
ATOM 781 C C . THR A 1 94 ? 2.774 -7.861 -10.466 1.00 91.19 94 THR A C 1
ATOM 783 O O . THR A 1 94 ? 2.289 -7.780 -9.332 1.00 91.19 94 THR A O 1
ATOM 786 N N . ASP A 1 95 ? 2.044 -8.153 -11.542 1.00 80.75 95 ASP A N 1
ATOM 787 C CA . ASP A 1 95 ? 0.651 -8.565 -11.452 1.00 80.75 95 ASP A CA 1
ATOM 788 C C . ASP A 1 95 ? 0.637 -10.002 -10.916 1.00 80.75 95 ASP A C 1
ATOM 790 O O . ASP A 1 95 ? 0.902 -10.951 -11.664 1.00 80.75 95 ASP A O 1
ATOM 794 N N . TYR A 1 96 ? 0.293 -10.195 -9.641 1.00 65.44 96 TYR A N 1
ATOM 795 C CA . TYR A 1 96 ? -0.196 -11.498 -9.202 1.00 65.44 96 TYR A CA 1
ATOM 796 C C . TYR A 1 96 ? -1.631 -11.615 -9.699 1.00 65.44 96 TYR A C 1
ATOM 798 O O . TYR A 1 96 ? -2.598 -11.389 -8.976 1.00 65.44 96 TYR A O 1
ATOM 806 N N . LYS A 1 97 ? -1.785 -11.981 -10.974 1.00 52.47 97 LYS A N 1
ATOM 807 C CA . LYS A 1 97 ? -3.025 -12.625 -11.383 1.00 52.47 97 LYS A CA 1
ATOM 808 C C . LYS A 1 97 ? -3.115 -13.900 -10.559 1.00 52.47 97 LYS A C 1
ATOM 810 O O . LYS A 1 97 ? -2.389 -14.859 -10.812 1.00 52.47 97 LYS A O 1
ATOM 815 N N . ASN A 1 98 ? -3.972 -13.886 -9.546 1.00 44.66 98 ASN A N 1
ATOM 816 C CA . ASN A 1 98 ? -4.580 -15.110 -9.065 1.00 44.66 98 ASN A CA 1
ATOM 817 C C . ASN A 1 98 ? -5.394 -15.627 -10.259 1.00 44.66 98 ASN A C 1
ATOM 819 O O . ASN A 1 98 ? -6.555 -15.260 -10.437 1.00 44.66 98 ASN A O 1
ATOM 823 N N . ASP A 1 99 ? -4.747 -16.378 -11.153 1.00 38.69 99 ASP A N 1
ATOM 824 C CA . ASP A 1 99 ? -5.457 -17.259 -12.068 1.00 38.69 99 ASP A CA 1
ATOM 825 C C . ASP A 1 99 ? -6.227 -18.204 -11.147 1.00 38.69 99 ASP A C 1
ATOM 827 O O . ASP A 1 99 ? -5.635 -19.037 -10.460 1.00 38.69 99 ASP A O 1
ATOM 831 N N . GLY A 1 100 ? -7.522 -17.916 -11.004 1.00 38.41 100 GLY A N 1
ATOM 832 C CA . GLY A 1 100 ? -8.396 -18.545 -10.029 1.00 38.41 100 GLY A CA 1
ATOM 833 C C . GLY A 1 100 ? -8.256 -20.059 -10.070 1.00 38.41 100 GLY A C 1
ATOM 834 O O . GLY A 1 100 ? -8.353 -20.667 -11.135 1.00 38.41 100 GLY A O 1
ATOM 835 N N . ASN A 1 101 ? -8.033 -20.630 -8.893 1.00 32.69 101 ASN A N 1
ATOM 836 C CA . ASN A 1 101 ? -8.200 -22.047 -8.624 1.00 32.69 101 ASN A CA 1
ATOM 837 C C . ASN A 1 101 ? -9.392 -22.195 -7.680 1.00 32.69 101 ASN A C 1
ATOM 839 O O . ASN A 1 101 ? -9.429 -21.428 -6.687 1.00 32.69 101 ASN A O 1
#

Secondary structure (DSSP, 8-state):
-PPPEEE---HHHHHHHHHHHHHSS-EEEEE-STT-EEEEETTEEEEEETTEEEEEE--HHHHHHHHHHHHHHHSEEEETTEEEEEETTEEEEEE------

Radius of gyration: 13.52 Å; Cα contacts (8 Å, |Δi|>4): 178; chains: 1; bounding box: 32×35×36 Å

pLDDT: mean 89.54, std 13.36, range [32.69, 97.56]

Nearest PDB structures (foldseek):
  8oyv-assembly2_B  TM=3.699E-01  e=9.610E-02  synthetic construct
  8oyv-assembly1_A  TM=3.571E-01  e=7.990E-02  synthetic construct
  4c5p-assembly1_A  TM=5.559E-01  e=1.842E+00  Mycobacterium marinum
  2vfc-assembly2_B  TM=5.232E-01  e=1.959E+00  Mycobacterium marinum
  2dos-assembly1_A  TM=3.159E-01  e=2.505E+00  Homo sapiens

Solvent-accessible surface area (backbone atoms only — not comparable to full-atom values): 5664 Å² total; per-residue (Å²): 131,66,75,73,39,80,50,89,80,51,71,69,57,52,50,53,51,50,52,40,11,38,77,37,102,34,40,39,35,38,49,60,74,87,87,37,36,43,32,37,42,56,40,34,38,37,34,54,52,100,88,44,79,47,75,45,78,60,55,72,68,59,49,46,56,55,49,53,56,48,35,72,72,54,40,29,34,34,46,73,61,25,40,36,36,60,55,99,94,39,39,33,35,32,67,55,71,75,74,80,127

Organism: NCBI:txid323412